Protein AF-A0A927ZEP3-F1 (afdb_monomer_lite)

Secondary structure (DSSP, 8-state):
----HHHHHHHHHHHHHHHHHHHHHHHHHHHHSS----STT-HHHHHHHHHHHHHHHHHHHHHHHHHHHHHHHHHHHHHHHHHHHHHTT--HHHHHHTT--

pLDDT: mean 78.11, std 14.4, range [41.31, 95.25]

Radius of gyration: 26.61 Å; chains: 1; bounding box: 53×24×72 Å

Foldseek 3Di:
DPDPPVVVVVVVVVVVVVVVVVVVLVVLCVVCVPPPDPPDDDPSVVVNVVSVVVVVVVVVVVVVVVVVVVVVVVVVVVCCVVCVVVVVVDDPVNVVVVVVD

Structure (mmCIF, N/CA/C/O backbone):
data_AF-A0A927ZEP3-F1
#
_entry.id   AF-A0A927ZEP3-F1
#
loop_
_atom_site.group_PDB
_atom_site.id
_atom_site.type_symbol
_atom_site.label_atom_id
_atom_site.label_alt_id
_atom_site.label_comp_id
_atom_site.label_asym_id
_atom_site.label_entity_id
_atom_site.label_seq_id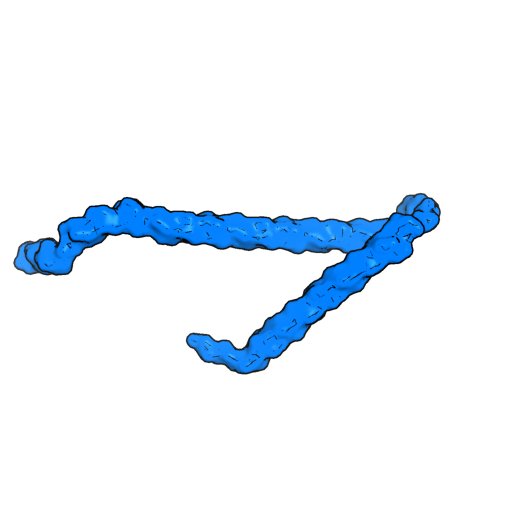
_atom_site.pdbx_PDB_ins_code
_atom_site.Cartn_x
_atom_site.Cartn_y
_atom_site.Cartn_z
_atom_site.occupancy
_atom_site.B_iso_or_equiv
_atom_site.auth_seq_id
_atom_site.auth_comp_id
_atom_site.auth_asym_id
_atom_site.auth_atom_id
_atom_site.pdbx_PDB_model_num
ATOM 1 N N . MET A 1 1 ? -27.656 5.868 8.133 1.00 41.31 1 MET A N 1
ATOM 2 C CA . MET A 1 1 ? -27.365 6.269 6.737 1.00 41.31 1 MET A CA 1
ATOM 3 C C . MET A 1 1 ? -27.419 5.029 5.852 1.00 41.31 1 MET A C 1
ATOM 5 O O . MET A 1 1 ? -26.561 4.165 5.976 1.00 41.31 1 MET A O 1
ATOM 9 N N . LYS A 1 2 ? -28.465 4.875 5.031 1.00 45.69 2 LYS A N 1
ATOM 10 C CA . LYS A 1 2 ? -28.610 3.738 4.110 1.00 45.69 2 LYS A CA 1
ATOM 11 C C . LYS A 1 2 ? -27.782 4.052 2.865 1.00 45.69 2 LYS A C 1
ATOM 13 O O . LYS A 1 2 ? -28.240 4.792 2.005 1.00 45.69 2 LYS A O 1
ATOM 18 N N . ALA A 1 3 ? -26.538 3.575 2.820 1.00 52.47 3 ALA A N 1
ATOM 19 C CA . ALA A 1 3 ? -25.701 3.702 1.631 1.00 52.47 3 ALA A CA 1
ATOM 20 C C . ALA A 1 3 ? -26.436 3.034 0.459 1.00 52.47 3 ALA A C 1
ATOM 22 O O . ALA A 1 3 ? -26.669 1.823 0.485 1.00 52.47 3 ALA A O 1
ATOM 23 N N . GLY A 1 4 ? -26.876 3.838 -0.513 1.00 56.34 4 GLY A N 1
ATOM 24 C CA . GLY A 1 4 ? -27.548 3.350 -1.711 1.00 56.34 4 GLY A CA 1
ATOM 25 C C . GLY A 1 4 ? -26.681 2.306 -2.409 1.00 56.34 4 GLY A C 1
ATOM 26 O O . GLY A 1 4 ? -25.455 2.408 -2.400 1.00 56.34 4 GLY A O 1
ATOM 27 N N . ASN A 1 5 ? -27.318 1.287 -2.987 1.00 66.06 5 ASN A N 1
ATOM 28 C CA . ASN A 1 5 ? -26.665 0.150 -3.648 1.00 66.06 5 ASN A CA 1
ATOM 29 C C . ASN A 1 5 ? -25.539 0.579 -4.618 1.00 66.06 5 ASN A C 1
ATOM 31 O O . ASN A 1 5 ? -24.504 -0.073 -4.717 1.00 66.06 5 ASN A O 1
ATOM 35 N N . ASN A 1 6 ? -25.701 1.747 -5.240 1.00 74.19 6 ASN A N 1
ATOM 36 C CA . ASN A 1 6 ? -24.763 2.372 -6.171 1.00 74.19 6 ASN A CA 1
ATOM 37 C C . ASN A 1 6 ? -23.379 2.642 -5.554 1.00 74.19 6 ASN A C 1
ATOM 39 O O . ASN A 1 6 ? -22.373 2.497 -6.237 1.00 74.19 6 ASN A O 1
ATOM 43 N N . ASN A 1 7 ? -23.301 2.960 -4.257 1.00 84.69 7 ASN A N 1
ATOM 44 C CA . ASN A 1 7 ? -22.029 3.234 -3.579 1.00 84.69 7 ASN A CA 1
ATOM 45 C C . ASN A 1 7 ? -21.200 1.955 -3.407 1.00 84.69 7 ASN A C 1
ATOM 47 O O . ASN A 1 7 ? -19.975 1.993 -3.472 1.00 84.69 7 ASN A O 1
ATOM 51 N N . LYS A 1 8 ? -21.871 0.814 -3.207 1.00 86.06 8 LYS A N 1
ATOM 52 C CA . LYS A 1 8 ? -21.218 -0.498 -3.115 1.00 86.06 8 LYS A CA 1
ATOM 53 C C . LYS A 1 8 ? -20.698 -0.945 -4.477 1.00 86.06 8 LYS A C 1
ATOM 55 O O . LYS A 1 8 ? -19.601 -1.481 -4.558 1.00 86.06 8 LYS A O 1
ATOM 60 N N . ILE A 1 9 ? -21.468 -0.685 -5.533 1.00 89.19 9 ILE A N 1
ATOM 61 C CA . ILE A 1 9 ? -21.066 -0.964 -6.916 1.00 89.19 9 ILE A CA 1
ATOM 62 C C . ILE A 1 9 ? -19.874 -0.085 -7.305 1.00 89.19 9 ILE A C 1
ATOM 64 O O . ILE A 1 9 ? -18.887 -0.602 -7.812 1.00 89.19 9 ILE A O 1
ATOM 68 N N . LEU A 1 10 ? -19.915 1.217 -7.001 1.00 91.38 10 LEU A N 1
ATOM 69 C CA . LEU A 1 10 ? -18.794 2.125 -7.243 1.00 91.38 10 LEU A CA 1
ATOM 70 C C . LEU A 1 10 ? -17.534 1.672 -6.494 1.00 91.38 10 LEU A C 1
ATOM 72 O O . LEU A 1 10 ? -16.466 1.600 -7.091 1.00 91.38 10 LEU A O 1
ATOM 76 N N . ALA A 1 11 ? -17.664 1.309 -5.215 1.00 91.06 11 ALA A N 1
ATOM 77 C CA . ALA A 1 11 ? -16.551 0.775 -4.436 1.00 91.06 11 ALA A CA 1
ATOM 78 C C . ALA A 1 11 ? -15.986 -0.516 -5.051 1.00 91.06 11 ALA A C 1
ATOM 80 O O . ALA A 1 11 ? -14.773 -0.653 -5.168 1.00 91.06 11 ALA A O 1
ATOM 81 N N . ALA A 1 12 ? -16.849 -1.431 -5.501 1.00 91.19 12 ALA A N 1
ATOM 82 C CA . ALA A 1 12 ? -16.421 -2.654 -6.173 1.00 91.19 12 ALA A CA 1
ATOM 83 C C . ALA A 1 12 ? -15.675 -2.359 -7.484 1.00 91.19 12 ALA A C 1
ATOM 85 O O . ALA A 1 12 ? -14.621 -2.941 -7.723 1.00 91.19 12 ALA A O 1
ATOM 86 N N . ILE A 1 13 ? -16.169 -1.421 -8.298 1.00 94.00 13 ILE A N 1
ATOM 87 C CA . ILE A 1 13 ? -15.500 -0.993 -9.535 1.00 94.00 13 ILE A CA 1
ATOM 88 C C . ILE A 1 13 ? -14.122 -0.405 -9.217 1.00 94.00 13 ILE A C 1
ATOM 90 O O . ILE A 1 13 ? -13.139 -0.790 -9.843 1.00 94.00 13 ILE A O 1
ATOM 94 N N . ILE A 1 14 ? -14.028 0.474 -8.216 1.00 92.38 14 ILE A N 1
ATOM 95 C CA . ILE A 1 14 ? -12.754 1.061 -7.783 1.00 92.38 14 ILE A CA 1
ATOM 96 C C . ILE A 1 14 ? -11.787 -0.038 -7.325 1.00 92.38 14 ILE A C 1
ATOM 98 O O . ILE A 1 14 ? -10.636 -0.045 -7.752 1.00 92.38 14 ILE A O 1
ATOM 102 N N . CYS A 1 15 ? -12.245 -1.004 -6.524 1.00 91.88 15 CYS A N 1
ATOM 103 C CA . CYS A 1 15 ? -11.421 -2.143 -6.118 1.00 91.88 15 CYS A CA 1
ATOM 104 C C . CYS A 1 15 ? -10.911 -2.947 -7.319 1.00 91.88 15 CYS A C 1
ATOM 106 O O . CYS A 1 15 ? -9.728 -3.269 -7.367 1.00 91.88 15 CYS A O 1
ATOM 108 N N . VAL A 1 16 ? -11.769 -3.247 -8.298 1.00 93.62 16 VAL A N 1
ATOM 109 C CA . VAL A 1 16 ? -11.369 -3.987 -9.506 1.00 93.62 16 VAL A CA 1
ATOM 110 C C . VAL A 1 16 ? -10.326 -3.207 -10.304 1.00 93.62 16 VAL A C 1
ATOM 112 O O . VAL A 1 16 ? -9.332 -3.791 -10.729 1.00 93.62 16 VAL A O 1
ATOM 115 N N . LEU A 1 17 ? -10.509 -1.895 -10.464 1.00 92.62 17 LEU A N 1
ATOM 116 C CA . LEU A 1 17 ? -9.542 -1.041 -11.153 1.00 92.62 17 LEU A CA 1
ATOM 117 C C . LEU A 1 17 ? -8.194 -1.020 -10.431 1.00 92.62 17 LEU A C 1
ATOM 119 O O . LEU A 1 17 ? -7.170 -1.177 -11.085 1.00 92.62 17 LEU A O 1
ATOM 123 N N . ILE A 1 18 ? -8.185 -0.893 -9.101 1.00 89.25 18 ILE A N 1
ATOM 124 C CA . ILE A 1 18 ? -6.952 -0.920 -8.300 1.00 89.25 18 ILE A CA 1
ATOM 125 C C . ILE A 1 18 ? -6.235 -2.269 -8.444 1.00 89.25 18 ILE A C 1
ATOM 127 O O . ILE A 1 18 ? -5.025 -2.318 -8.637 1.00 89.25 18 ILE A O 1
ATOM 131 N N . VAL A 1 19 ? -6.967 -3.381 -8.378 1.00 90.31 19 VAL A N 1
ATOM 132 C CA . VAL A 1 19 ? -6.377 -4.716 -8.553 1.00 90.31 19 VAL A CA 1
ATOM 133 C C . VAL A 1 19 ? -5.787 -4.857 -9.956 1.00 90.31 19 VAL A C 1
ATOM 135 O O . VAL A 1 19 ? -4.645 -5.288 -10.107 1.00 90.31 19 VAL A O 1
ATOM 138 N N . PHE A 1 20 ? -6.528 -4.442 -10.983 1.00 91.94 20 PHE A N 1
ATOM 139 C CA . PHE A 1 20 ? -6.079 -4.499 -12.370 1.00 91.94 20 PHE A CA 1
ATOM 140 C C . PHE A 1 20 ? -4.828 -3.648 -12.626 1.00 91.94 20 PHE A C 1
ATOM 142 O O . PHE A 1 20 ? -3.914 -4.098 -13.324 1.00 91.94 20 PHE A O 1
ATOM 149 N N . THR A 1 21 ? -4.752 -2.442 -12.058 1.00 88.62 21 THR A N 1
ATOM 150 C CA . THR A 1 21 ? -3.575 -1.578 -12.207 1.00 88.62 21 THR A CA 1
ATOM 151 C C . THR A 1 21 ? -2.353 -2.172 -11.519 1.00 88.62 21 THR A C 1
ATOM 153 O O . THR A 1 21 ? -1.281 -2.163 -12.119 1.00 88.62 21 THR A O 1
ATOM 156 N N . ILE A 1 22 ? -2.504 -2.757 -10.325 1.00 87.88 22 ILE A N 1
ATOM 157 C CA . ILE A 1 22 ? -1.411 -3.445 -9.620 1.00 87.88 22 ILE A CA 1
ATOM 158 C C . ILE A 1 22 ? -0.910 -4.645 -10.435 1.00 87.88 22 ILE A C 1
ATOM 160 O O . ILE A 1 22 ? 0.289 -4.763 -10.668 1.00 87.88 22 ILE A O 1
ATOM 164 N N . LEU A 1 23 ? -1.812 -5.497 -10.934 1.00 88.62 23 LEU A N 1
ATOM 165 C CA . LEU A 1 23 ? -1.457 -6.641 -11.786 1.00 88.62 23 LEU A CA 1
ATOM 166 C C . LEU A 1 23 ? -0.715 -6.209 -13.055 1.00 88.62 23 LEU A C 1
ATOM 168 O O . LEU A 1 23 ? 0.320 -6.781 -13.397 1.00 88.62 23 LEU A O 1
ATOM 172 N N . SER A 1 24 ? -1.222 -5.179 -13.734 1.00 86.75 24 SER A N 1
ATOM 173 C CA . SER A 1 24 ? -0.608 -4.647 -14.955 1.00 86.75 24 SER A CA 1
ATOM 174 C C . SER A 1 24 ? 0.775 -4.055 -14.679 1.00 86.75 24 SER A C 1
ATOM 176 O O . SER A 1 24 ? 1.708 -4.277 -15.446 1.00 86.75 24 SER A O 1
ATOM 178 N N . ALA A 1 25 ? 0.927 -3.347 -13.560 1.00 84.81 25 ALA A N 1
ATOM 179 C CA . ALA A 1 25 ? 2.195 -2.797 -13.106 1.00 84.81 25 ALA A CA 1
ATOM 180 C C . ALA A 1 25 ? 3.236 -3.883 -12.799 1.00 84.81 25 ALA A C 1
ATOM 182 O O . ALA A 1 25 ? 4.378 -3.788 -13.249 1.00 84.81 25 ALA A O 1
ATOM 183 N N . THR A 1 26 ? 2.851 -4.938 -12.077 1.00 84.56 26 THR A N 1
ATOM 184 C CA . THR A 1 26 ? 3.734 -6.082 -11.810 1.00 84.56 26 THR A CA 1
ATOM 185 C C . THR A 1 26 ? 4.119 -6.798 -13.104 1.00 84.56 26 THR A C 1
ATOM 187 O O . THR A 1 26 ? 5.285 -7.138 -13.288 1.00 84.56 26 THR A O 1
ATOM 190 N N . GLY A 1 27 ? 3.170 -6.969 -14.031 1.00 84.88 27 GLY A N 1
ATOM 191 C CA . GLY A 1 27 ? 3.440 -7.520 -15.358 1.00 84.88 27 GLY A CA 1
ATOM 192 C C . GLY A 1 27 ? 4.446 -6.676 -16.142 1.00 84.88 27 GLY A C 1
ATOM 193 O O . GLY A 1 27 ? 5.416 -7.216 -16.668 1.00 84.88 27 GLY A O 1
ATOM 194 N N . PHE A 1 28 ? 4.271 -5.352 -16.163 1.00 83.94 28 PHE A N 1
ATOM 195 C CA . PHE A 1 28 ? 5.212 -4.430 -16.801 1.00 83.94 28 PHE A CA 1
ATOM 196 C C . PHE A 1 28 ? 6.619 -4.558 -16.208 1.00 83.94 28 PHE A C 1
ATOM 198 O O . PHE A 1 28 ? 7.582 -4.677 -16.961 1.00 83.94 28 PHE A O 1
ATOM 205 N N . ALA A 1 29 ? 6.731 -4.610 -14.878 1.00 83.38 29 ALA A N 1
ATOM 206 C CA . ALA A 1 29 ? 8.011 -4.771 -14.198 1.00 83.38 29 ALA A CA 1
ATOM 207 C C . ALA A 1 29 ? 8.686 -6.118 -14.482 1.00 83.38 29 ALA A C 1
ATOM 209 O O . ALA A 1 29 ? 9.906 -6.170 -14.579 1.00 83.38 29 ALA A O 1
ATOM 210 N N . PHE A 1 30 ? 7.916 -7.192 -14.656 1.00 82.94 30 PHE A N 1
ATOM 211 C CA . PHE A 1 30 ? 8.464 -8.494 -15.029 1.00 82.94 30 PHE A CA 1
ATOM 212 C C . PHE A 1 30 ? 8.948 -8.516 -16.485 1.00 82.94 30 PHE A C 1
ATOM 214 O O . PHE A 1 30 ? 10.056 -8.954 -16.766 1.00 82.94 30 PHE A O 1
ATOM 221 N N . LEU A 1 31 ? 8.137 -7.995 -17.410 1.00 82.00 31 LEU A N 1
ATOM 222 C CA . LEU A 1 31 ? 8.440 -7.974 -18.847 1.00 82.00 31 LEU A CA 1
ATOM 223 C C . LEU A 1 31 ? 9.589 -7.027 -19.210 1.00 82.00 31 LEU A C 1
ATOM 225 O O . LEU A 1 31 ? 10.327 -7.298 -20.150 1.00 82.00 31 LEU A O 1
ATOM 229 N N . HIS A 1 32 ? 9.714 -5.908 -18.496 1.00 79.25 32 HIS A N 1
ATOM 230 C CA . HIS A 1 32 ? 10.681 -4.850 -18.794 1.00 79.25 32 HIS A CA 1
ATOM 231 C C . HIS A 1 32 ? 11.731 -4.671 -17.686 1.00 79.25 32 HIS A C 1
ATOM 233 O O . HIS A 1 32 ? 12.473 -3.691 -17.698 1.00 79.25 32 HIS A O 1
ATOM 239 N N . GLY A 1 33 ? 11.803 -5.587 -16.716 1.00 70.06 33 GLY A N 1
ATOM 240 C CA . GLY A 1 33 ? 12.803 -5.554 -15.645 1.00 70.06 33 GLY A CA 1
ATOM 241 C C . GLY A 1 33 ? 14.213 -5.823 -16.168 1.00 70.06 33 GLY A C 1
ATOM 242 O O . GLY A 1 33 ? 15.137 -5.078 -15.854 1.00 70.06 33 GLY A O 1
ATOM 243 N N . GLU A 1 34 ? 14.358 -6.820 -17.042 1.00 72.69 34 GLU A N 1
ATOM 244 C CA . GLU A 1 34 ? 15.585 -7.093 -17.798 1.00 72.69 34 GLU A CA 1
ATOM 245 C C . GLU A 1 34 ? 15.486 -6.442 -19.180 1.00 72.69 34 GLU A C 1
ATOM 247 O O . GLU A 1 34 ? 15.238 -7.095 -20.192 1.00 72.69 34 GLU A O 1
ATOM 252 N N . HIS A 1 35 ? 15.620 -5.120 -19.224 1.00 75.81 35 HIS A N 1
ATOM 253 C CA . HIS A 1 35 ? 15.714 -4.395 -20.486 1.00 75.81 35 HIS A CA 1
ATOM 254 C C . HIS A 1 35 ? 17.152 -3.942 -20.737 1.00 75.81 35 HIS A C 1
ATOM 256 O O . HIS A 1 35 ? 17.911 -3.664 -19.807 1.00 75.81 35 HIS A O 1
ATOM 262 N N . ASP A 1 36 ? 17.514 -3.835 -22.015 1.00 71.44 36 ASP A N 1
ATOM 263 C CA . ASP A 1 36 ? 18.811 -3.310 -22.433 1.00 71.44 36 ASP A CA 1
ATOM 264 C C . ASP A 1 36 ? 18.856 -1.800 -22.154 1.00 71.44 36 ASP A C 1
ATOM 266 O O . ASP A 1 36 ? 18.346 -0.961 -22.910 1.00 71.44 36 ASP A O 1
ATOM 270 N N . CYS A 1 37 ? 19.358 -1.459 -20.969 1.00 79.12 37 CYS A N 1
ATOM 271 C CA . CYS A 1 37 ? 19.365 -0.098 -20.467 1.00 79.12 37 CYS A CA 1
ATOM 272 C C . CYS A 1 37 ? 20.394 0.729 -21.243 1.00 79.12 37 CYS A C 1
ATOM 274 O O . CYS A 1 37 ? 21.599 0.635 -21.027 1.00 79.12 37 CYS A O 1
ATOM 276 N N . ARG A 1 38 ? 19.907 1.614 -22.121 1.00 72.12 38 ARG A N 1
ATOM 277 C CA . ARG A 1 38 ? 20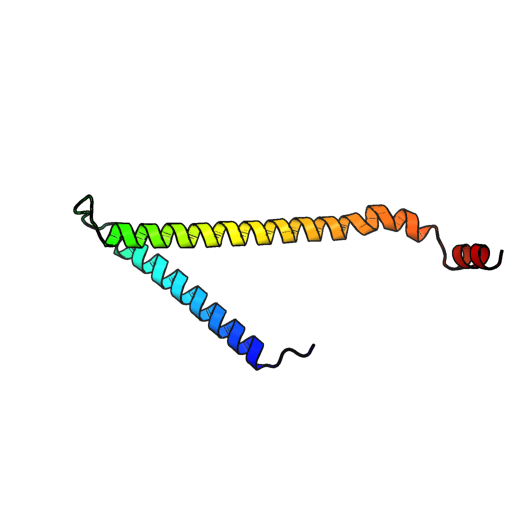.743 2.530 -22.921 1.00 72.12 38 ARG A CA 1
ATOM 278 C C . ARG A 1 38 ? 21.311 3.722 -22.127 1.00 72.12 38 ARG A C 1
ATOM 280 O O . ARG A 1 38 ? 21.732 4.709 -22.725 1.00 72.12 38 ARG A O 1
ATOM 287 N N . GLY A 1 39 ? 21.322 3.658 -20.795 1.00 73.94 39 GLY A N 1
ATOM 288 C CA . GLY A 1 39 ? 21.864 4.704 -19.923 1.00 73.94 39 GLY A CA 1
ATOM 289 C C . GLY A 1 39 ? 20.874 5.826 -19.578 1.00 73.94 39 GLY A C 1
ATOM 290 O O . GLY A 1 39 ? 19.691 5.577 -19.352 1.00 73.94 39 GLY A O 1
ATOM 291 N N . ILE A 1 40 ? 21.381 7.065 -19.503 1.00 65.25 40 ILE A N 1
ATOM 292 C CA . ILE A 1 40 ? 20.845 8.206 -18.717 1.00 65.25 40 ILE A CA 1
ATOM 293 C C . ILE A 1 40 ? 19.411 8.657 -19.091 1.00 65.25 40 ILE A C 1
ATOM 295 O O . ILE A 1 40 ? 18.771 9.363 -18.319 1.00 65.25 40 ILE A O 1
ATOM 299 N N . HIS A 1 41 ? 18.848 8.190 -20.207 1.00 73.06 41 HIS A N 1
ATOM 300 C CA . HIS A 1 41 ? 17.484 8.530 -20.640 1.00 73.06 41 HIS A CA 1
ATOM 301 C C . HIS A 1 41 ? 16.670 7.309 -21.077 1.00 73.06 41 HIS A C 1
ATOM 303 O O . HIS A 1 41 ? 15.958 7.341 -22.083 1.00 73.06 41 HIS A O 1
ATOM 309 N N . CYS A 1 42 ? 16.776 6.199 -20.347 1.00 79.50 42 CYS A N 1
ATOM 310 C CA . CYS A 1 42 ? 15.900 5.067 -20.612 1.00 79.50 42 CYS A CA 1
ATOM 311 C C . CYS A 1 42 ? 14.470 5.362 -20.128 1.00 79.50 42 CYS A C 1
ATOM 313 O O . CYS A 1 42 ? 14.208 5.431 -18.928 1.00 79.50 42 CYS A O 1
ATOM 315 N N . ALA A 1 43 ? 13.529 5.478 -21.070 1.00 78.94 43 ALA A N 1
ATOM 316 C CA . ALA A 1 43 ? 12.110 5.678 -20.769 1.00 78.94 43 ALA A CA 1
ATOM 317 C C . ALA A 1 43 ? 11.514 4.543 -19.913 1.00 78.94 43 ALA A C 1
ATOM 319 O O . ALA A 1 43 ? 10.575 4.768 -19.157 1.00 78.94 43 ALA A O 1
ATOM 320 N N . VAL A 1 44 ? 12.067 3.330 -20.007 1.00 81.75 44 VAL A N 1
ATOM 321 C CA . VAL A 1 44 ? 11.634 2.185 -19.197 1.00 81.75 44 VAL A CA 1
ATOM 322 C C . VAL A 1 44 ? 12.017 2.386 -17.731 1.00 81.75 44 VAL A C 1
ATOM 324 O O . VAL A 1 44 ? 11.156 2.237 -16.869 1.00 81.75 44 VAL A O 1
ATOM 327 N N . CYS A 1 45 ? 13.261 2.789 -17.446 1.00 82.88 45 CYS A N 1
ATOM 328 C CA . CYS A 1 45 ? 13.724 3.092 -16.088 1.00 82.88 45 CYS A CA 1
ATOM 329 C C . CYS A 1 45 ? 12.894 4.189 -15.416 1.00 82.88 45 CYS A C 1
ATOM 331 O O . CYS A 1 45 ? 12.559 4.059 -14.243 1.00 82.88 45 CYS A O 1
ATOM 333 N N . ASP A 1 46 ? 12.539 5.241 -16.156 1.00 84.56 46 ASP A N 1
ATOM 334 C CA . ASP A 1 46 ? 11.732 6.350 -15.637 1.00 84.56 46 ASP A CA 1
ATOM 3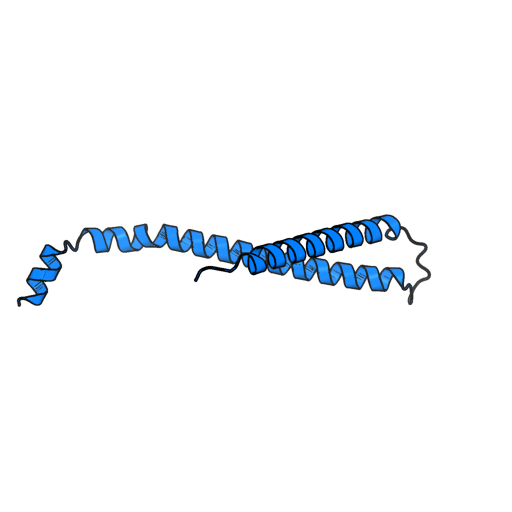35 C C . ASP A 1 46 ? 10.335 5.871 -15.207 1.00 84.56 46 ASP A C 1
ATOM 337 O O . ASP A 1 46 ? 9.912 6.072 -14.069 1.00 84.56 46 ASP A O 1
ATOM 341 N N . ARG A 1 47 ? 9.666 5.087 -16.065 1.00 83.69 47 ARG A N 1
ATOM 342 C CA . ARG A 1 47 ? 8.367 4.475 -15.737 1.00 83.69 47 ARG A CA 1
ATOM 343 C C . ARG A 1 47 ? 8.442 3.466 -14.601 1.00 83.69 47 ARG A C 1
ATOM 345 O O . ARG A 1 47 ? 7.507 3.371 -13.807 1.00 83.69 47 ARG A O 1
ATOM 352 N N . LEU A 1 48 ? 9.538 2.720 -14.504 1.00 85.25 48 LEU A N 1
ATOM 353 C CA . LEU A 1 48 ? 9.758 1.784 -13.407 1.00 85.25 48 LEU A CA 1
ATOM 354 C C . LEU A 1 48 ? 9.961 2.519 -12.078 1.00 85.25 48 LEU A C 1
ATOM 356 O O . LEU A 1 48 ? 9.453 2.077 -11.049 1.00 85.25 48 LEU A O 1
ATOM 360 N N . ASN A 1 49 ? 10.660 3.654 -12.105 1.00 85.81 49 ASN A N 1
ATOM 361 C CA . ASN A 1 49 ? 10.868 4.505 -10.941 1.00 85.81 49 ASN A CA 1
ATOM 362 C C . ASN A 1 49 ? 9.562 5.165 -10.473 1.00 85.81 49 ASN A C 1
ATOM 364 O O . ASN A 1 49 ? 9.252 5.118 -9.281 1.00 85.81 49 ASN A O 1
ATOM 368 N N . ASP A 1 50 ? 8.759 5.698 -11.398 1.00 86.88 50 ASP A N 1
ATOM 369 C CA . ASP A 1 50 ? 7.413 6.207 -11.104 1.00 86.88 50 ASP A CA 1
ATOM 370 C C . ASP A 1 50 ? 6.554 5.129 -10.431 1.00 86.88 50 ASP A C 1
ATOM 372 O O . ASP A 1 50 ? 5.930 5.360 -9.391 1.00 86.88 50 ASP A O 1
ATOM 376 N N . LEU A 1 51 ? 6.568 3.917 -10.995 1.00 86.31 51 LEU A N 1
ATOM 377 C CA . LEU A 1 51 ? 5.830 2.787 -10.450 1.00 86.31 51 LEU A CA 1
ATOM 378 C C . LEU A 1 51 ? 6.334 2.380 -9.056 1.00 86.31 51 LEU A C 1
ATOM 380 O O . LEU A 1 51 ? 5.529 2.102 -8.166 1.00 86.31 51 LEU A O 1
ATOM 384 N N . ALA A 1 52 ? 7.651 2.349 -8.850 1.00 85.12 52 ALA A N 1
ATOM 385 C CA . ALA A 1 52 ? 8.256 2.017 -7.564 1.00 85.12 52 ALA A CA 1
ATOM 386 C C . ALA A 1 52 ? 7.911 3.049 -6.480 1.00 85.12 52 ALA A C 1
ATOM 388 O O . ALA A 1 52 ? 7.709 2.692 -5.321 1.00 85.12 52 ALA A O 1
ATOM 389 N N . ASN A 1 53 ? 7.818 4.328 -6.840 1.00 88.56 53 ASN A N 1
ATOM 390 C CA . ASN A 1 53 ? 7.411 5.372 -5.906 1.00 88.56 53 ASN A CA 1
ATOM 391 C C . ASN A 1 53 ? 5.920 5.284 -5.572 1.00 88.56 53 ASN A C 1
ATOM 393 O O . ASN A 1 53 ? 5.548 5.390 -4.403 1.00 88.56 53 ASN A O 1
ATOM 397 N N . ALA A 1 54 ? 5.069 5.023 -6.567 1.00 86.19 54 ALA A N 1
ATOM 398 C CA . ALA A 1 54 ? 3.644 4.808 -6.337 1.00 86.19 54 ALA A CA 1
ATOM 399 C C . ALA A 1 54 ? 3.386 3.588 -5.433 1.00 86.19 54 ALA A C 1
ATOM 401 O O . ALA A 1 54 ? 2.582 3.669 -4.504 1.00 86.19 54 ALA A O 1
ATOM 402 N N . SER A 1 55 ? 4.091 2.472 -5.653 1.00 84.06 55 SER A N 1
ATOM 403 C CA . SER A 1 55 ? 3.937 1.265 -4.832 1.00 84.06 55 SER A CA 1
ATOM 404 C C . SER A 1 55 ? 4.435 1.456 -3.398 1.00 84.06 55 SER A C 1
ATOM 406 O O . SER A 1 55 ? 3.766 1.002 -2.470 1.00 84.06 55 SER A O 1
ATOM 408 N N . LYS A 1 56 ? 5.540 2.187 -3.192 1.00 88.00 56 LYS A N 1
ATOM 409 C CA . LYS A 1 56 ? 6.001 2.588 -1.852 1.00 88.00 56 LYS A CA 1
ATOM 410 C C . LYS A 1 56 ? 4.960 3.431 -1.122 1.00 88.00 56 LYS A C 1
ATOM 412 O O . LYS A 1 56 ? 4.619 3.108 0.008 1.00 88.00 56 LYS A O 1
ATOM 417 N N . GLY A 1 57 ? 4.399 4.448 -1.781 1.00 86.75 57 GLY A N 1
ATOM 418 C CA . GLY A 1 57 ? 3.359 5.291 -1.183 1.00 86.75 57 GLY A CA 1
ATOM 419 C C . GLY A 1 57 ? 2.105 4.504 -0.783 1.00 86.75 57 GLY A C 1
ATOM 420 O O . GLY A 1 57 ? 1.527 4.751 0.275 1.00 86.75 57 GLY A O 1
ATOM 421 N N . LEU A 1 58 ? 1.706 3.514 -1.591 1.00 86.19 58 LEU A N 1
ATOM 422 C CA . LEU A 1 58 ? 0.629 2.588 -1.229 1.00 86.19 58 LEU A CA 1
ATOM 423 C C . LEU A 1 58 ? 1.010 1.715 -0.025 1.00 86.19 58 LEU A C 1
ATOM 425 O O . LEU A 1 58 ? 0.189 1.539 0.872 1.00 86.19 58 LEU A O 1
ATOM 429 N N . GLY A 1 59 ? 2.241 1.198 0.012 1.00 85.62 59 GLY A N 1
ATOM 430 C CA . GLY A 1 59 ? 2.764 0.404 1.125 1.00 85.62 59 GLY A CA 1
ATOM 431 C C . GLY A 1 59 ? 2.744 1.161 2.453 1.00 85.62 59 GLY A C 1
ATOM 432 O O . GLY A 1 59 ? 2.171 0.666 3.421 1.00 85.62 59 GLY A O 1
ATOM 433 N N . ASP A 1 60 ? 3.274 2.384 2.473 1.00 90.00 60 ASP A N 1
ATOM 434 C CA . ASP A 1 60 ? 3.289 3.240 3.666 1.00 90.00 60 ASP A CA 1
ATOM 435 C C . ASP A 1 60 ? 1.869 3.577 4.142 1.00 90.00 60 ASP A C 1
ATOM 437 O O . ASP A 1 60 ? 1.578 3.555 5.338 1.00 90.00 60 ASP A O 1
ATOM 441 N N . GLY A 1 61 ? 0.949 3.846 3.209 1.00 86.94 61 GLY A N 1
ATOM 442 C CA . GLY A 1 61 ? -0.455 4.097 3.534 1.00 86.94 61 GLY A CA 1
ATOM 443 C C . GLY A 1 61 ? -1.156 2.880 4.145 1.00 86.94 61 GLY A C 1
ATOM 444 O O . GLY A 1 61 ? -1.932 3.020 5.094 1.00 86.94 61 GLY A O 1
ATOM 445 N N . ILE A 1 62 ? -0.870 1.681 3.628 1.00 89.62 62 ILE A N 1
ATOM 446 C CA . ILE A 1 62 ? -1.392 0.421 4.167 1.00 89.62 62 ILE A CA 1
ATOM 447 C C . ILE A 1 62 ? -0.838 0.183 5.577 1.00 89.62 62 ILE A C 1
ATOM 449 O O . ILE A 1 62 ? -1.614 -0.116 6.487 1.00 89.62 62 ILE A O 1
ATOM 453 N N . ASP A 1 63 ? 0.466 0.363 5.782 1.00 90.88 63 ASP A N 1
ATOM 454 C CA . ASP A 1 63 ? 1.105 0.196 7.091 1.00 90.88 63 ASP A CA 1
ATOM 455 C C . ASP A 1 63 ? 0.538 1.178 8.130 1.00 90.88 63 ASP A C 1
ATOM 457 O O . ASP A 1 63 ? 0.096 0.775 9.211 1.00 90.88 63 ASP A O 1
ATOM 461 N N . ALA A 1 64 ? 0.407 2.456 7.765 1.00 92.56 64 ALA A N 1
ATOM 462 C CA . ALA A 1 64 ? -0.213 3.478 8.606 1.00 92.56 64 ALA A CA 1
ATOM 463 C C . ALA A 1 64 ? -1.668 3.130 8.981 1.00 92.56 64 ALA A C 1
ATOM 465 O O . ALA A 1 64 ? -2.101 3.334 10.118 1.00 92.56 64 ALA A O 1
ATOM 466 N N . PHE A 1 65 ? -2.440 2.571 8.044 1.00 93.69 65 PHE A N 1
ATOM 467 C CA . PHE A 1 65 ? -3.810 2.141 8.317 1.00 93.69 65 PHE A CA 1
ATOM 468 C C . PHE A 1 65 ? -3.857 0.966 9.304 1.00 93.69 65 PHE A C 1
ATOM 470 O O . PHE A 1 65 ? -4.624 0.997 10.272 1.00 93.69 65 PHE A O 1
ATOM 477 N N . PHE A 1 66 ? -3.028 -0.061 9.095 1.00 93.19 66 PHE A N 1
ATOM 478 C 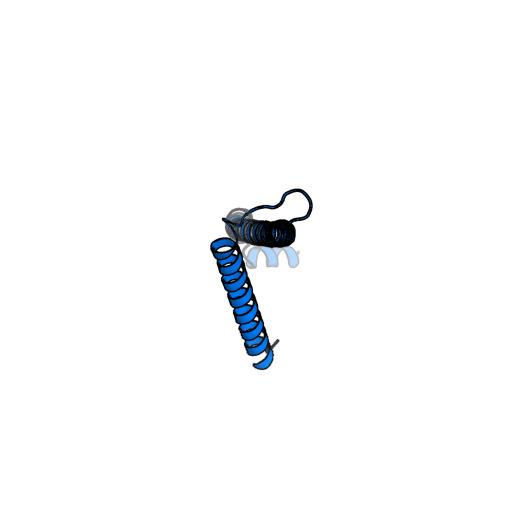CA . PHE A 1 66 ? -2.976 -1.227 9.979 1.00 93.19 66 PHE A CA 1
ATOM 479 C C . PHE A 1 66 ? -2.477 -0.868 11.377 1.00 93.19 66 PHE A C 1
ATOM 481 O O . PHE A 1 66 ? -3.062 -1.313 12.366 1.00 93.19 66 PHE A O 1
ATOM 488 N N . THR A 1 67 ? -1.445 -0.034 11.484 1.00 94.12 67 THR A N 1
ATOM 489 C CA . THR A 1 67 ? -0.936 0.443 12.776 1.00 94.12 67 THR A CA 1
ATOM 490 C C . THR A 1 67 ? -2.008 1.224 13.540 1.00 94.12 67 THR A C 1
ATOM 492 O O . THR A 1 67 ? -2.272 0.914 14.704 1.00 94.12 67 THR A O 1
ATOM 495 N N . ALA A 1 68 ? -2.722 2.151 12.892 1.00 94.00 68 ALA A N 1
ATOM 496 C CA . ALA A 1 68 ? -3.839 2.874 13.507 1.00 94.00 68 ALA A CA 1
ATOM 497 C C . ALA A 1 68 ? -4.985 1.939 13.947 1.00 94.00 68 ALA A C 1
ATOM 499 O O . ALA A 1 68 ? -5.549 2.093 15.039 1.00 94.00 68 ALA A O 1
ATOM 500 N N . LEU A 1 69 ? -5.316 0.930 13.135 1.00 95.25 69 LEU A N 1
ATOM 501 C CA . LEU A 1 69 ? -6.322 -0.080 13.469 1.00 95.25 69 LEU A CA 1
ATOM 502 C C . LEU A 1 69 ? -5.910 -0.909 14.696 1.00 95.25 69 LEU A C 1
ATOM 504 O O . LEU A 1 69 ? -6.721 -1.143 15.592 1.00 95.25 69 LEU A O 1
ATOM 508 N N . LEU A 1 70 ? -4.648 -1.330 14.773 1.00 95.19 70 LEU A N 1
ATOM 509 C CA . LEU A 1 70 ? -4.129 -2.092 15.908 1.00 95.19 70 LEU A CA 1
ATOM 510 C C . LEU A 1 70 ? -4.112 -1.259 17.191 1.00 95.19 70 LEU A C 1
ATOM 512 O O . LEU A 1 70 ? -4.549 -1.746 18.236 1.00 95.19 70 LEU A O 1
ATOM 516 N N . ILE A 1 71 ? -3.669 -0.002 17.114 1.00 94.25 71 ILE A N 1
ATOM 517 C CA . ILE A 1 71 ? -3.654 0.922 18.255 1.00 94.25 71 ILE A CA 1
ATOM 518 C C . ILE A 1 71 ? -5.079 1.161 18.761 1.00 94.25 71 ILE A C 1
ATOM 520 O O . ILE A 1 71 ? -5.341 1.022 19.956 1.00 94.25 71 ILE A O 1
ATOM 524 N N . SER A 1 72 ? -6.021 1.466 17.866 1.00 92.19 72 SER A N 1
ATOM 525 C CA . SER A 1 72 ? -7.422 1.686 18.243 1.00 92.19 72 SER A CA 1
ATOM 526 C C . SER A 1 72 ? -8.059 0.431 18.850 1.00 92.19 72 SER A C 1
ATOM 528 O O . SER A 1 72 ? -8.699 0.513 19.900 1.00 92.19 72 SER A O 1
ATOM 530 N N . ALA A 1 73 ? -7.816 -0.751 18.276 1.00 91.88 73 ALA A N 1
ATOM 531 C CA . ALA A 1 73 ? -8.282 -2.018 18.834 1.00 91.88 73 ALA A CA 1
ATOM 532 C C . ALA A 1 73 ? -7.673 -2.313 20.218 1.00 91.88 73 ALA A C 1
ATOM 534 O O . ALA A 1 73 ? -8.374 -2.788 21.118 1.00 91.88 73 ALA A O 1
ATOM 535 N N . ALA A 1 74 ? -6.383 -2.025 20.415 1.00 90.94 74 ALA A N 1
ATOM 536 C CA . ALA A 1 74 ? -5.712 -2.169 21.704 1.00 90.94 74 ALA A CA 1
ATOM 537 C C . ALA A 1 74 ? -6.300 -1.213 22.750 1.00 90.94 74 ALA A C 1
ATOM 539 O O . ALA A 1 74 ? -6.583 -1.629 23.875 1.00 90.94 74 ALA A O 1
ATOM 540 N N . PHE A 1 75 ? -6.562 0.037 22.364 1.00 89.56 75 PHE A N 1
ATOM 541 C CA . PHE A 1 75 ? -7.166 1.042 23.234 1.00 89.56 75 PHE A CA 1
ATOM 542 C C . PHE A 1 75 ? -8.580 0.637 23.670 1.00 89.56 75 PHE A C 1
ATOM 544 O O . PHE A 1 75 ? -8.886 0.641 24.863 1.00 89.56 75 PHE A O 1
ATOM 551 N N . LEU A 1 76 ? -9.415 0.175 22.732 1.00 88.00 76 LEU A N 1
ATOM 552 C CA . LEU A 1 76 ? -10.760 -0.331 23.025 1.00 88.00 76 LEU A CA 1
ATOM 553 C C . LEU A 1 76 ? -10.746 -1.523 23.993 1.00 88.00 76 LEU A C 1
ATOM 555 O O . LEU A 1 76 ? -11.613 -1.619 24.858 1.00 88.00 76 LEU A O 1
ATOM 559 N N . LYS A 1 77 ? -9.744 -2.408 23.903 1.00 85.94 77 LYS A N 1
ATOM 560 C CA . LYS A 1 77 ? -9.558 -3.521 24.854 1.00 85.94 77 LYS A CA 1
ATOM 561 C C . LYS A 1 77 ? -9.015 -3.070 26.213 1.00 85.94 77 LYS A C 1
ATOM 563 O O . LYS A 1 77 ? -9.285 -3.720 27.224 1.00 85.94 77 LYS A O 1
ATOM 568 N N . ALA A 1 78 ? -8.243 -1.988 26.257 1.00 83.12 78 ALA A N 1
ATOM 569 C CA . ALA A 1 78 ? -7.676 -1.444 27.487 1.00 83.12 78 ALA A CA 1
ATOM 570 C C . ALA A 1 78 ? -8.706 -0.646 28.306 1.00 83.12 78 ALA A C 1
ATOM 572 O O . ALA A 1 78 ? -8.714 -0.745 29.534 1.00 83.12 78 ALA A O 1
ATOM 573 N N . LEU A 1 79 ? -9.621 0.075 27.648 1.00 79.75 79 LEU A N 1
ATOM 574 C CA . LEU A 1 79 ? -10.687 0.859 28.285 1.00 79.75 79 LEU A CA 1
ATOM 575 C C . LEU A 1 79 ? -11.472 0.099 29.374 1.00 79.75 79 LEU A C 1
ATOM 577 O O . LEU A 1 79 ? -11.533 0.601 30.495 1.00 79.75 79 LEU A O 1
ATOM 581 N N . PRO A 1 80 ? -12.022 -1.110 29.147 1.00 73.12 80 PRO A N 1
ATOM 582 C CA . PRO A 1 80 ? -12.739 -1.847 30.188 1.00 73.12 80 PRO A CA 1
ATOM 583 C C . PRO A 1 80 ? -11.828 -2.331 31.325 1.00 73.12 80 PRO A C 1
ATOM 585 O O . PRO A 1 80 ? -12.299 -2.492 32.445 1.00 73.12 80 PRO A O 1
ATOM 588 N N . LYS A 1 81 ? -10.519 -2.510 31.106 1.00 69.31 81 LYS A N 1
ATOM 589 C CA . LYS A 1 81 ? -9.581 -2.839 32.196 1.00 69.31 81 LYS A CA 1
ATOM 590 C C . LYS A 1 81 ? -9.298 -1.632 33.097 1.00 69.31 81 LYS A C 1
ATOM 592 O O . LYS A 1 81 ? -9.179 -1.797 34.308 1.00 69.31 81 LYS A O 1
ATOM 597 N N . LEU A 1 82 ? -9.222 -0.434 32.514 1.00 64.44 82 LEU A N 1
ATOM 598 C CA . LEU A 1 82 ? -9.001 0.827 33.232 1.00 64.44 82 LEU A CA 1
ATOM 599 C C . LEU A 1 82 ? -10.276 1.367 33.900 1.00 64.44 82 LEU A C 1
ATOM 601 O O . LEU A 1 82 ? -10.241 1.793 35.054 1.00 64.44 82 LEU A O 1
ATOM 605 N N . PHE A 1 83 ? -11.409 1.326 33.197 1.00 64.56 83 PHE A N 1
ATOM 606 C CA . PHE A 1 83 ? -12.680 1.903 33.641 1.00 64.56 83 PHE A CA 1
ATOM 607 C C . PHE A 1 83 ? -13.670 0.877 34.187 1.00 64.56 83 PHE A C 1
ATOM 609 O O . PHE A 1 83 ? -14.484 1.237 35.029 1.00 64.56 83 PHE A O 1
ATOM 616 N N . GLY A 1 84 ? -13.600 -0.397 33.794 1.00 57.78 84 GLY A N 1
ATOM 617 C CA . GLY A 1 84 ? -14.530 -1.429 34.268 1.00 57.78 84 GLY A CA 1
ATOM 618 C C . GLY A 1 84 ? -14.445 -1.661 35.776 1.00 57.78 84 GLY A C 1
ATOM 619 O O . GLY A 1 84 ? -15.474 -1.845 36.418 1.00 57.78 84 GLY A O 1
ATOM 620 N N . LYS A 1 85 ? -13.255 -1.520 36.381 1.00 54.09 85 LYS A N 1
ATOM 621 C CA . LYS A 1 85 ? -13.110 -1.521 37.850 1.00 54.09 85 LYS A CA 1
ATOM 622 C C . LYS A 1 85 ? -13.702 -0.276 38.525 1.00 54.09 85 LYS A C 1
ATOM 624 O O . LYS A 1 85 ? -14.150 -0.385 39.658 1.00 54.09 85 LYS A O 1
ATOM 629 N N . ARG A 1 86 ? -13.726 0.890 37.863 1.00 52.06 86 ARG A N 1
ATOM 630 C CA . ARG A 1 86 ? -14.321 2.124 38.421 1.00 52.06 86 ARG A CA 1
ATOM 631 C C . ARG A 1 86 ? -15.835 2.198 38.216 1.00 52.06 86 ARG A C 1
ATOM 633 O O . ARG A 1 86 ? -16.534 2.599 39.137 1.00 52.06 86 ARG A O 1
ATOM 640 N N . LEU A 1 87 ? -16.347 1.798 37.050 1.00 53.00 87 LEU A N 1
ATOM 641 C CA . LEU A 1 87 ? -17.786 1.798 36.765 1.00 53.00 87 LEU A CA 1
ATOM 642 C C . LEU A 1 87 ? -18.526 0.665 37.482 1.00 53.00 87 LEU A C 1
ATOM 644 O O . LEU A 1 87 ? -19.654 0.877 37.905 1.00 53.00 87 LEU A O 1
ATOM 648 N N . SER A 1 88 ? -17.902 -0.501 37.692 1.00 53.25 88 SER A N 1
ATOM 649 C CA . SER A 1 88 ? -18.542 -1.594 38.442 1.00 53.25 88 SER A CA 1
ATOM 650 C C . SER A 1 88 ? -18.823 -1.242 39.910 1.00 53.25 88 SER A C 1
ATOM 652 O O . SER A 1 88 ? -19.650 -1.900 40.533 1.00 53.25 88 SER A O 1
ATOM 654 N N . VAL A 1 89 ? -18.141 -0.237 40.472 1.00 53.16 89 VAL A N 1
ATOM 655 C CA . VAL A 1 89 ? -18.294 0.176 41.879 1.00 53.16 89 VAL A CA 1
ATOM 656 C C . VAL A 1 89 ? -19.372 1.254 42.048 1.00 53.16 89 VAL A C 1
ATOM 658 O O . VAL A 1 89 ? -19.875 1.454 43.150 1.00 53.16 89 VAL A O 1
ATOM 661 N N . ILE A 1 90 ? -19.795 1.915 40.969 1.00 53.06 90 ILE A N 1
ATOM 662 C CA . ILE A 1 90 ? -20.860 2.918 41.018 1.00 53.06 90 ILE A CA 1
ATOM 663 C C . ILE A 1 90 ? -22.137 2.249 40.520 1.00 53.06 90 ILE A C 1
ATOM 665 O O . ILE A 1 90 ? -22.499 2.337 39.348 1.00 53.06 90 ILE A O 1
ATOM 669 N N . SER A 1 91 ? -22.824 1.542 41.415 1.00 59.75 91 SER A N 1
ATOM 670 C CA . SER A 1 91 ? -24.193 1.124 41.129 1.00 59.75 91 SER A CA 1
ATOM 671 C C . SER A 1 91 ? -25.048 2.375 40.879 1.00 59.75 91 SER A C 1
ATOM 673 O O . SER A 1 91 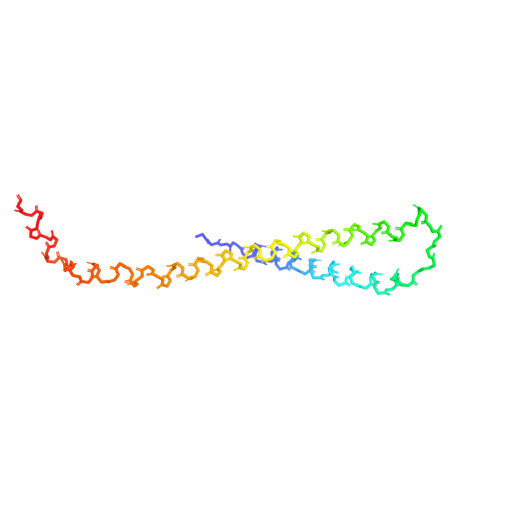? -24.871 3.402 41.539 1.00 59.75 91 SER A O 1
ATOM 675 N N . LEU A 1 92 ? -26.000 2.295 39.942 1.00 57.72 92 LEU A N 1
ATOM 676 C CA . LEU A 1 92 ? -26.988 3.357 39.674 1.00 57.72 92 LEU A CA 1
ATOM 677 C C . LEU A 1 92 ? -27.675 3.858 40.961 1.00 57.72 92 LEU A C 1
ATOM 679 O O . LEU A 1 92 ? -28.041 5.025 41.066 1.00 57.72 92 LEU A O 1
ATOM 683 N N . ILE A 1 93 ? -27.782 2.983 41.963 1.00 57.84 93 ILE A N 1
ATOM 684 C CA . ILE A 1 93 ? -28.310 3.274 43.297 1.00 57.84 93 ILE A CA 1
ATOM 685 C C . ILE A 1 93 ? -27.395 4.255 44.050 1.00 57.84 93 ILE A C 1
ATOM 687 O O . ILE A 1 93 ? -27.878 5.238 44.604 1.00 57.84 93 ILE A O 1
ATOM 691 N N . SER A 1 94 ? -26.074 4.051 44.022 1.00 59.03 94 SER A N 1
ATOM 692 C CA . SER A 1 94 ? -25.112 4.938 44.688 1.00 59.03 94 SER A CA 1
ATOM 693 C C . SER A 1 94 ? -25.005 6.316 44.024 1.00 59.03 94 SER A C 1
ATOM 695 O O . SER A 1 94 ? -24.671 7.288 44.701 1.00 59.03 94 SER A O 1
ATOM 697 N N . LEU A 1 95 ? -25.288 6.410 42.719 1.00 60.56 95 LEU A N 1
ATOM 698 C CA . LEU A 1 95 ? -25.353 7.687 42.003 1.00 60.56 95 LEU A CA 1
ATOM 699 C C . LEU A 1 95 ? -26.651 8.447 42.321 1.00 60.56 95 LEU A C 1
ATOM 701 O O . LEU A 1 95 ? -26.615 9.662 42.481 1.00 60.56 95 LEU A O 1
ATOM 705 N N . LYS A 1 96 ? -27.774 7.733 42.490 1.00 57.69 96 LYS A N 1
ATOM 706 C CA . LYS A 1 96 ? -29.062 8.325 42.880 1.00 57.69 96 LYS A CA 1
ATOM 707 C C . LYS A 1 96 ? -29.021 8.940 44.285 1.00 57.69 96 LYS A C 1
ATOM 709 O O . LYS A 1 96 ? -29.452 10.071 44.456 1.00 57.69 96 LYS A O 1
ATOM 714 N N . VAL A 1 97 ? -28.418 8.254 45.261 1.00 58.34 97 VAL A N 1
ATOM 715 C CA . VAL A 1 97 ? -28.304 8.761 46.648 1.00 58.34 97 VAL A CA 1
ATOM 716 C C . VAL A 1 97 ? -27.480 10.055 46.744 1.00 58.34 97 VAL A C 1
ATOM 718 O O . VAL A 1 97 ? -27.728 10.864 47.627 1.00 58.34 97 VAL A O 1
ATOM 721 N N . ARG A 1 98 ? -26.527 10.292 45.831 1.00 56.72 98 ARG A N 1
ATOM 722 C CA . ARG A 1 98 ? -25.748 11.545 45.794 1.00 56.72 98 ARG A CA 1
ATOM 723 C C . ARG A 1 98 ? -26.427 12.709 45.078 1.00 56.72 98 ARG A C 1
ATOM 725 O O . ARG A 1 98 ? -25.887 13.805 45.116 1.00 56.72 98 ARG A O 1
ATOM 732 N N . MET A 1 99 ? -27.538 12.466 44.390 1.00 53.91 99 MET A N 1
ATOM 733 C CA . MET A 1 99 ? -28.279 13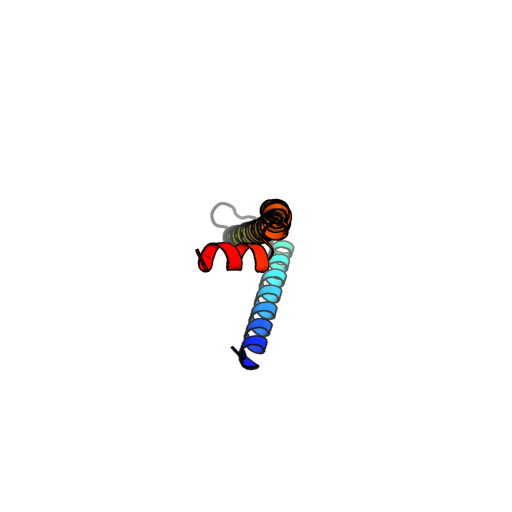.502 43.668 1.00 53.91 99 MET A CA 1
ATOM 734 C C . MET A 1 99 ? -29.494 14.002 44.460 1.00 53.91 99 MET A C 1
ATOM 736 O O . MET A 1 99 ? -29.940 15.119 44.235 1.00 53.91 99 MET A O 1
ATOM 740 N N . ASP A 1 100 ? -30.005 13.182 45.383 1.00 54.75 100 ASP A N 1
ATOM 741 C CA . ASP A 1 100 ? -31.087 13.528 46.319 1.00 54.75 100 ASP A CA 1
ATOM 742 C C . ASP A 1 100 ? -30.589 14.211 47.618 1.00 54.75 100 ASP A C 1
ATOM 744 O O . ASP A 1 100 ? -31.392 14.503 48.502 1.00 54.75 100 ASP A O 1
ATOM 748 N N . ASN A 1 101 ? -29.281 14.470 47.749 1.00 51.31 101 ASN A N 1
ATOM 749 C CA . ASN A 1 101 ? -28.678 15.261 48.832 1.00 51.31 101 ASN A CA 1
ATOM 750 C C . ASN A 1 101 ? -27.982 16.495 48.265 1.00 51.31 101 ASN A C 1
ATOM 752 O O . ASN A 1 101 ? -28.192 17.594 48.814 1.00 51.31 101 ASN A O 1
#

Sequence (101 aa):
MKAGNNNKILAAIICVLIVFTILSATGFAFLHGEHDCRGIHCAVCDRLNDLANASKGLGDGIDAFFTALLISAAFLKALPKLFGKRLSVISLISLKVRMDN